Protein AF-A0A1S9BZ69-F1 (afdb_monomer_lite)

Sequence (148 aa):
MEFESISIDEYLDSDVEQRFDFLYENYAVLKAIIRDYREDIITDVIEMKTYNRRSENGELGVRVQVSIGISNPTMNKAINHLTIAKAVDEGYLDEDFFEDTDNPDVLVRRVTTYHRVNIDYQTFLSKLETLKPKEQKVMKEYLSGKKQ

Radius of gyration: 20.62 Å; chains: 1; bounding box: 60×29×52 Å

pLDDT: mean 80.1, std 15.56, range [29.05, 94.81]

Foldseek 3Di:
DPPDQDDLLCLVVDDPVNVVCNCQQCVQCLVVVLVVLLVVLLVQLLVQQVVLVVVVVPPPPDDDPPPDDPDPVVVVSVVSSVVLSVCLVVVPQDPVSCVSHPDVVSSNSSSVSSVVSVVVNVVVVVVLVPDDPVSSVVSVCVSNVVDD

Structure (mmCIF, N/CA/C/O backbone):
data_AF-A0A1S9BZ69-F1
#
_entry.id   AF-A0A1S9BZ69-F1
#
loop_
_atom_site.group_PDB
_atom_site.id
_atom_site.type_symbol
_atom_site.label_atom_id
_atom_site.label_alt_id
_atom_site.label_comp_id
_atom_site.label_asym_id
_atom_site.label_entity_id
_atom_site.label_seq_id
_atom_site.pdbx_PDB_ins_code
_atom_site.Cartn_x
_atom_site.Cartn_y
_atom_site.Cartn_z
_atom_site.occupancy
_atom_site.B_iso_or_equiv
_atom_site.auth_seq_id
_atom_site.auth_comp_id
_atom_site.auth_asym_id
_atom_site.auth_atom_id
_atom_site.pdbx_PDB_model_num
ATOM 1 N N . MET A 1 1 ? -25.604 -13.034 3.122 1.00 34.75 1 MET A N 1
ATOM 2 C CA . MET A 1 1 ? -25.125 -12.107 2.086 1.00 34.75 1 MET A CA 1
ATOM 3 C C . MET A 1 1 ? -23.641 -12.384 2.014 1.00 34.75 1 MET A C 1
ATOM 5 O O . MET A 1 1 ? -22.952 -12.087 2.978 1.00 34.75 1 MET A O 1
ATOM 9 N N . GLU A 1 2 ? -23.211 -13.167 1.028 1.00 29.05 2 GLU A N 1
ATOM 10 C CA . GLU A 1 2 ? -21.781 -13.351 0.763 1.00 29.05 2 GLU A CA 1
ATOM 11 C C . GLU A 1 2 ? -21.327 -12.054 0.102 1.00 29.05 2 GLU A C 1
ATOM 13 O O . GLU A 1 2 ? -21.760 -11.750 -1.007 1.00 29.05 2 GLU A O 1
ATOM 18 N N . PHE A 1 3 ? -20.586 -11.232 0.840 1.00 42.34 3 PHE A N 1
ATOM 19 C CA . PHE A 1 3 ? -19.935 -10.065 0.267 1.00 42.34 3 PHE A CA 1
ATOM 20 C C . PHE A 1 3 ? -18.695 -10.578 -0.463 1.00 42.34 3 PHE A C 1
ATOM 22 O O . PHE A 1 3 ? -17.820 -11.197 0.144 1.00 42.34 3 PHE A O 1
ATOM 29 N N . GLU A 1 4 ? -18.671 -10.411 -1.785 1.00 48.84 4 GLU A N 1
ATOM 30 C CA . GLU A 1 4 ? -17.459 -10.589 -2.581 1.00 48.84 4 GLU A CA 1
ATOM 31 C C . GLU A 1 4 ? -16.401 -9.650 -1.998 1.00 48.84 4 GLU A C 1
ATOM 33 O O . GLU A 1 4 ? -16.600 -8.436 -1.938 1.00 48.84 4 GLU A O 1
ATOM 38 N N . SER A 1 5 ? -15.308 -10.213 -1.484 1.00 55.88 5 SER A N 1
ATOM 39 C CA . SER A 1 5 ? -14.220 -9.417 -0.930 1.00 55.88 5 SER A CA 1
ATOM 40 C C . SER A 1 5 ? -13.648 -8.539 -2.039 1.00 55.88 5 SER A C 1
ATOM 42 O O . SER A 1 5 ? -13.064 -9.063 -2.988 1.00 55.88 5 SER A O 1
ATOM 44 N N . ILE A 1 6 ? -13.809 -7.224 -1.914 1.00 63.75 6 ILE A N 1
ATOM 45 C CA . ILE A 1 6 ? -13.234 -6.256 -2.852 1.00 63.75 6 ILE A CA 1
ATOM 46 C C . ILE A 1 6 ? -11.718 -6.462 -2.890 1.00 63.75 6 ILE A C 1
ATOM 48 O O . ILE A 1 6 ? -11.058 -6.441 -1.846 1.00 63.75 6 ILE A O 1
ATOM 52 N N . SER A 1 7 ? -11.162 -6.667 -4.087 1.00 78.50 7 SER A N 1
ATOM 53 C CA . SER A 1 7 ? -9.710 -6.632 -4.264 1.00 78.50 7 SER A CA 1
ATOM 54 C C . SER A 1 7 ? -9.220 -5.207 -4.035 1.00 78.50 7 SER A C 1
ATOM 56 O O . SER A 1 7 ? -9.852 -4.245 -4.474 1.00 78.50 7 SER A O 1
ATOM 58 N N . ILE A 1 8 ? -8.063 -5.047 -3.391 1.00 85.62 8 ILE A N 1
ATOM 59 C CA . ILE A 1 8 ? -7.469 -3.722 -3.190 1.00 85.62 8 ILE A CA 1
ATOM 60 C C . ILE A 1 8 ? -7.281 -2.980 -4.524 1.00 85.62 8 ILE A C 1
ATOM 62 O O . ILE A 1 8 ? -7.500 -1.775 -4.567 1.00 85.62 8 ILE A O 1
ATOM 66 N N . ASP A 1 9 ? -7.002 -3.688 -5.623 1.00 84.62 9 ASP A N 1
ATOM 67 C CA . ASP A 1 9 ? -6.869 -3.110 -6.968 1.00 84.62 9 ASP A CA 1
ATOM 68 C C . ASP A 1 9 ? -8.156 -2.430 -7.475 1.00 84.62 9 ASP A C 1
ATOM 70 O O . ASP A 1 9 ? -8.094 -1.432 -8.197 1.00 84.62 9 ASP A O 1
ATOM 74 N N . GLU A 1 10 ? -9.323 -2.925 -7.060 1.00 87.38 10 GLU A N 1
ATOM 75 C CA . GLU A 1 10 ? -10.648 -2.420 -7.450 1.00 87.38 10 GLU A CA 1
ATOM 76 C C . GLU A 1 10 ? -11.140 -1.295 -6.528 1.00 87.38 10 GLU A C 1
ATOM 78 O O . GLU A 1 10 ? -12.177 -0.671 -6.775 1.00 87.38 10 GLU A O 1
ATOM 83 N N . TYR A 1 11 ? -10.387 -0.981 -5.471 1.00 88.81 11 TYR A N 1
ATOM 84 C CA . TYR A 1 11 ? -10.798 -0.015 -4.458 1.00 88.81 11 TYR A CA 1
ATOM 85 C C . TYR A 1 11 ? -11.066 1.380 -5.046 1.00 88.81 11 TYR A C 1
ATOM 87 O O . TYR A 1 11 ? -12.006 2.060 -4.632 1.00 88.81 11 TYR A O 1
ATOM 95 N N . LEU A 1 12 ? -10.281 1.817 -6.041 1.00 87.94 12 LEU A N 1
ATOM 96 C CA . LEU A 1 12 ? -10.493 3.105 -6.720 1.00 87.94 12 LEU A CA 1
ATOM 97 C C . LEU A 1 12 ? -11.758 3.150 -7.585 1.00 87.94 12 LEU A C 1
ATOM 99 O O . LEU A 1 12 ? -12.302 4.237 -7.776 1.00 87.94 12 LEU A O 1
ATOM 103 N N . ASP A 1 13 ? -12.236 2.007 -8.062 1.00 89.38 13 ASP A N 1
ATOM 104 C CA . ASP A 1 13 ? -13.445 1.927 -8.890 1.00 89.38 13 ASP A CA 1
ATOM 105 C C . ASP A 1 13 ? -14.695 1.687 -8.039 1.00 89.38 13 ASP A C 1
ATOM 107 O O . ASP A 1 13 ? -15.809 1.931 -8.492 1.00 89.38 13 ASP A O 1
ATOM 111 N N . SER A 1 14 ? -14.502 1.243 -6.796 1.00 89.56 14 SER A N 1
ATOM 112 C CA . SER A 1 14 ? -15.574 0.959 -5.845 1.00 89.56 14 SER A CA 1
ATOM 113 C C . SER A 1 14 ? -16.265 2.232 -5.352 1.00 89.56 14 SER A C 1
ATOM 115 O O . SER A 1 14 ? -15.623 3.273 -5.150 1.00 89.56 14 SER A O 1
ATOM 117 N N . ASP A 1 15 ? -17.562 2.121 -5.076 1.00 90.06 15 ASP A N 1
ATOM 118 C CA . ASP A 1 15 ? -18.362 3.183 -4.471 1.00 90.06 15 ASP A CA 1
ATOM 119 C C . ASP A 1 15 ? -17.979 3.429 -3.000 1.00 90.06 15 ASP A C 1
ATOM 121 O O . ASP A 1 15 ? -17.289 2.642 -2.350 1.00 90.06 15 ASP A O 1
ATOM 125 N N . VAL A 1 16 ? -18.444 4.547 -2.435 1.00 87.62 16 VAL A N 1
ATOM 126 C CA . VAL A 1 16 ? -18.117 4.943 -1.050 1.00 87.62 16 VAL A CA 1
ATOM 127 C C . VAL A 1 16 ? -18.557 3.893 -0.024 1.00 87.62 16 VAL A C 1
ATOM 129 O O . VAL A 1 16 ? -17.833 3.651 0.939 1.00 87.62 16 VAL A O 1
ATOM 132 N N . GLU A 1 17 ? -19.721 3.274 -0.229 1.00 88.69 17 GLU A N 1
ATOM 133 C CA . GLU A 1 17 ? -20.252 2.219 0.645 1.00 88.69 17 GLU A CA 1
ATOM 134 C C . GLU A 1 17 ? -19.357 0.976 0.609 1.00 88.69 17 GLU A C 1
ATOM 136 O O . GLU A 1 17 ? -18.852 0.548 1.641 1.00 88.69 17 GLU A O 1
ATOM 141 N N . GLN A 1 18 ? -19.022 0.507 -0.592 1.00 89.62 18 GLN A N 1
ATOM 142 C CA . GLN A 1 18 ? -18.116 -0.620 -0.821 1.00 89.62 18 GLN A CA 1
ATOM 143 C C . GLN A 1 18 ? -16.732 -0.405 -0.191 1.00 89.62 18 GLN A C 1
ATOM 145 O O . GLN A 1 18 ? -16.182 -1.293 0.458 1.00 89.62 18 GLN A O 1
ATOM 150 N N . ARG A 1 19 ? -16.169 0.801 -0.325 1.00 89.50 19 ARG A N 1
ATOM 151 C CA . ARG A 1 19 ? -14.897 1.156 0.323 1.00 89.50 19 ARG A CA 1
ATOM 152 C C . ARG A 1 19 ? -14.999 1.118 1.840 1.00 89.50 19 ARG A C 1
ATOM 154 O O . ARG A 1 19 ? -14.073 0.656 2.502 1.00 89.50 19 ARG A O 1
ATOM 161 N N . PHE A 1 20 ? -16.099 1.619 2.397 1.00 88.00 20 PHE A N 1
ATOM 162 C CA . PHE A 1 20 ? -16.323 1.575 3.837 1.00 88.00 20 PHE A CA 1
ATOM 163 C C . PHE A 1 20 ? -16.428 0.134 4.338 1.00 88.00 20 PHE A C 1
ATOM 165 O O . PHE A 1 20 ? -15.758 -0.206 5.315 1.00 88.00 20 PHE A O 1
ATOM 172 N N . ASP A 1 21 ? -17.196 -0.707 3.646 1.00 88.38 21 ASP A N 1
ATOM 173 C CA . ASP A 1 21 ? -17.347 -2.123 3.977 1.00 88.38 21 ASP A CA 1
ATOM 174 C C . ASP A 1 21 ? -15.995 -2.838 3.929 1.00 88.38 21 ASP A C 1
ATOM 176 O O . ASP A 1 21 ? -15.613 -3.486 4.902 1.00 88.38 21 ASP A O 1
ATOM 180 N N . PHE A 1 22 ? -15.191 -2.600 2.885 1.00 88.56 22 PHE A N 1
ATOM 181 C CA . PHE A 1 22 ? -13.827 -3.125 2.801 1.00 88.56 22 PHE A CA 1
ATOM 182 C C . PHE A 1 22 ? -12.979 -2.745 4.024 1.00 88.56 22 PHE A C 1
ATOM 184 O O . PHE A 1 22 ? -12.324 -3.608 4.615 1.00 88.56 22 PHE A O 1
ATOM 191 N N . LEU A 1 23 ? -12.989 -1.470 4.436 1.00 88.69 23 LEU A N 1
ATOM 192 C CA . LEU A 1 23 ? -12.218 -1.004 5.595 1.00 88.69 23 LEU A CA 1
ATOM 193 C C . LEU A 1 23 ? -12.710 -1.626 6.907 1.00 88.69 23 LEU A C 1
ATOM 195 O O . LEU A 1 23 ? -11.908 -1.963 7.781 1.00 88.69 23 LEU A O 1
ATOM 199 N N . TYR A 1 24 ? -14.028 -1.736 7.053 1.00 86.12 24 TYR A N 1
ATOM 200 C CA . TYR A 1 24 ? -14.688 -2.231 8.250 1.00 86.12 24 TYR A CA 1
ATOM 201 C C . TYR A 1 24 ? -14.485 -3.739 8.429 1.00 86.12 24 TYR A C 1
ATOM 203 O O . TYR A 1 24 ? -14.056 -4.172 9.500 1.00 86.12 24 TYR A O 1
ATOM 211 N N . GLU A 1 25 ? -14.723 -4.529 7.382 1.00 86.19 25 GLU A N 1
ATOM 212 C CA . GLU A 1 25 ? -14.596 -5.990 7.404 1.00 86.19 25 GLU A CA 1
ATOM 213 C C . GLU A 1 25 ? -13.144 -6.435 7.576 1.00 86.19 25 GLU A C 1
ATOM 215 O O . GLU A 1 25 ? -12.854 -7.377 8.316 1.00 86.19 25 GLU A O 1
ATOM 220 N N . ASN A 1 26 ? -12.209 -5.715 6.954 1.00 86.38 26 ASN A N 1
ATOM 221 C CA . ASN A 1 26 ? -10.794 -6.059 7.010 1.00 86.38 26 ASN A CA 1
ATOM 222 C C . ASN A 1 26 ? -10.051 -5.380 8.160 1.00 86.38 26 ASN A C 1
ATOM 224 O O . ASN A 1 26 ? -8.846 -5.584 8.281 1.00 86.38 26 ASN A O 1
ATOM 228 N N . TYR A 1 27 ? -10.710 -4.608 9.032 1.00 85.81 27 TYR A N 1
ATOM 229 C CA . TYR A 1 27 ? -10.051 -3.752 10.029 1.00 85.81 27 TYR A CA 1
ATOM 230 C C . TYR A 1 27 ? -8.909 -4.437 10.804 1.00 85.81 27 TYR A C 1
ATOM 232 O O . TYR A 1 27 ? -7.839 -3.855 10.992 1.00 85.81 27 TYR A O 1
ATOM 240 N N . ALA A 1 28 ? -9.113 -5.685 11.237 1.00 85.25 28 ALA A N 1
ATOM 241 C CA . ALA A 1 28 ? -8.130 -6.443 12.013 1.00 85.25 28 ALA A CA 1
ATOM 242 C C . ALA A 1 28 ? -6.823 -6.733 11.249 1.00 85.25 28 ALA A C 1
ATOM 244 O O . ALA A 1 28 ? -5.756 -6.816 11.861 1.00 85.25 28 ALA A O 1
ATOM 245 N N . VAL A 1 29 ? -6.906 -6.884 9.926 1.00 87.25 29 VAL A N 1
ATOM 246 C CA . VAL A 1 29 ? -5.806 -7.298 9.040 1.00 87.25 29 VAL A CA 1
ATOM 247 C C . VAL A 1 29 ? -5.414 -6.222 8.027 1.00 87.25 29 VAL A C 1
ATOM 249 O O . VAL A 1 29 ? -4.378 -6.342 7.382 1.00 87.25 29 VAL A O 1
ATOM 252 N N . LEU A 1 30 ? -6.173 -5.131 7.930 1.00 88.12 30 LEU A N 1
ATOM 253 C CA . LEU A 1 30 ? -6.038 -4.102 6.903 1.00 88.12 30 LEU A CA 1
ATOM 254 C C . LEU A 1 30 ? -4.644 -3.471 6.875 1.00 88.12 30 LEU A C 1
ATOM 256 O O . LEU A 1 30 ? -4.086 -3.239 5.809 1.00 88.12 30 LEU A O 1
ATOM 260 N N . LYS A 1 31 ? -4.025 -3.268 8.044 1.00 89.94 31 LYS A N 1
ATOM 261 C CA . LYS A 1 31 ? -2.635 -2.795 8.121 1.00 89.94 31 LYS A CA 1
ATOM 262 C C . LYS A 1 31 ? -1.648 -3.759 7.450 1.00 89.94 31 LYS A C 1
ATOM 264 O O . LYS A 1 31 ? -0.676 -3.301 6.857 1.00 89.94 31 LYS A O 1
ATOM 269 N N . ALA A 1 32 ? -1.860 -5.068 7.591 1.00 89.06 32 ALA A N 1
ATOM 270 C CA . ALA A 1 32 ? -1.037 -6.073 6.926 1.00 89.06 32 ALA A CA 1
ATOM 271 C C . ALA A 1 32 ? -1.320 -6.080 5.420 1.00 89.06 32 ALA A C 1
ATOM 273 O O . ALA A 1 32 ? -0.373 -5.991 4.657 1.00 89.06 32 ALA A O 1
ATOM 274 N N . ILE A 1 33 ? -2.594 -6.032 5.011 1.00 90.56 33 ILE A N 1
ATOM 275 C CA . ILE A 1 33 ? -2.993 -5.963 3.594 1.00 90.56 33 ILE A CA 1
ATOM 276 C C . ILE A 1 33 ? -2.348 -4.763 2.885 1.00 90.56 33 ILE A C 1
ATOM 278 O O . ILE A 1 33 ? -1.732 -4.932 1.841 1.00 90.56 33 ILE A O 1
ATOM 282 N N . ILE A 1 34 ? -2.425 -3.558 3.465 1.00 92.19 34 ILE A N 1
ATOM 283 C CA . ILE A 1 34 ? -1.819 -2.344 2.884 1.00 92.19 34 ILE A CA 1
ATOM 284 C C . ILE A 1 34 ? -0.297 -2.492 2.754 1.00 92.19 34 ILE A C 1
ATOM 286 O O . ILE A 1 34 ? 0.287 -2.068 1.758 1.00 92.19 34 ILE A O 1
ATOM 290 N N . ARG A 1 35 ? 0.356 -3.076 3.766 1.00 92.12 35 ARG A N 1
ATOM 291 C CA . ARG A 1 35 ? 1.806 -3.301 3.753 1.00 92.12 35 ARG A CA 1
ATOM 292 C C . ARG A 1 35 ? 2.200 -4.325 2.693 1.00 92.12 35 ARG A C 1
ATOM 294 O O . ARG A 1 35 ? 3.197 -4.115 2.015 1.00 92.12 35 ARG A O 1
ATOM 301 N N . ASP A 1 36 ? 1.453 -5.412 2.582 1.00 91.62 36 ASP A N 1
ATOM 302 C CA . ASP A 1 36 ? 1.761 -6.491 1.652 1.00 91.62 36 ASP A CA 1
ATOM 303 C C . ASP A 1 36 ? 1.515 -6.004 0.208 1.00 91.62 36 ASP A C 1
ATOM 305 O O . ASP A 1 36 ? 2.406 -6.114 -0.623 1.00 91.62 36 ASP A O 1
ATOM 309 N N . TYR A 1 37 ? 0.425 -5.268 -0.047 1.00 93.12 37 TYR A N 1
ATOM 310 C CA . TYR A 1 37 ? 0.171 -4.619 -1.342 1.00 93.12 37 TYR A CA 1
ATOM 311 C C . TYR A 1 37 ? 1.266 -3.619 -1.751 1.00 93.12 37 TYR A C 1
ATOM 313 O O . TYR A 1 37 ? 1.650 -3.530 -2.917 1.00 93.12 37 TYR A O 1
ATOM 321 N N . ARG A 1 38 ? 1.809 -2.867 -0.787 1.00 93.50 38 ARG A N 1
ATOM 322 C CA . ARG A 1 38 ? 2.974 -2.000 -1.013 1.00 93.50 38 ARG A CA 1
ATOM 323 C C . ARG A 1 38 ? 4.204 -2.809 -1.436 1.00 93.50 38 ARG A C 1
ATOM 325 O O . ARG A 1 38 ? 4.928 -2.384 -2.333 1.00 93.50 38 ARG A O 1
ATOM 332 N N . GLU A 1 39 ? 4.464 -3.929 -0.769 1.00 92.50 39 GLU A N 1
ATOM 333 C CA . GLU A 1 39 ? 5.605 -4.798 -1.074 1.00 92.50 39 GLU A CA 1
ATOM 334 C C . GLU A 1 39 ? 5.463 -5.461 -2.449 1.00 92.50 39 GLU A C 1
ATOM 336 O O . GLU A 1 39 ? 6.453 -5.566 -3.174 1.00 92.50 39 GLU A O 1
ATOM 341 N N . ASP A 1 40 ? 4.239 -5.815 -2.843 1.00 91.94 40 ASP A N 1
ATOM 342 C CA . ASP A 1 40 ? 3.940 -6.357 -4.169 1.00 91.94 40 ASP A CA 1
ATOM 343 C C . ASP A 1 40 ? 4.282 -5.343 -5.268 1.00 91.94 40 ASP A C 1
ATOM 345 O O . ASP A 1 40 ? 4.994 -5.676 -6.211 1.00 91.94 40 ASP A O 1
ATOM 349 N N . ILE A 1 41 ? 3.876 -4.072 -5.118 1.00 91.81 41 ILE A N 1
ATOM 350 C CA . ILE A 1 41 ? 4.233 -3.006 -6.075 1.00 91.81 41 ILE A CA 1
ATOM 351 C C . ILE A 1 41 ? 5.757 -2.885 -6.214 1.00 91.81 41 ILE A C 1
ATOM 353 O O . ILE A 1 41 ? 6.278 -2.792 -7.324 1.00 91.81 41 ILE A O 1
ATOM 357 N N . ILE A 1 42 ? 6.482 -2.874 -5.093 1.00 91.25 42 ILE A N 1
ATOM 358 C CA . ILE A 1 42 ? 7.945 -2.730 -5.095 1.00 91.25 42 ILE A CA 1
ATOM 359 C C . ILE A 1 42 ? 8.604 -3.936 -5.766 1.00 91.25 42 ILE A C 1
ATOM 361 O O . ILE A 1 42 ? 9.513 -3.767 -6.583 1.00 91.25 42 ILE A O 1
ATOM 365 N N . THR A 1 43 ? 8.145 -5.141 -5.434 1.00 88.88 43 THR A N 1
ATOM 366 C CA . THR A 1 43 ? 8.670 -6.392 -5.985 1.00 88.88 43 THR A CA 1
ATOM 367 C C . THR A 1 43 ? 8.449 -6.449 -7.489 1.00 88.88 43 THR A C 1
ATOM 369 O O . THR A 1 43 ? 9.415 -6.657 -8.222 1.00 88.88 43 THR A O 1
ATOM 372 N N . ASP A 1 44 ? 7.238 -6.147 -7.956 1.00 90.00 44 ASP A N 1
ATOM 373 C CA . ASP A 1 44 ? 6.896 -6.142 -9.379 1.00 90.00 44 ASP A CA 1
ATOM 374 C C . ASP A 1 44 ? 7.769 -5.157 -10.169 1.00 90.00 44 ASP A C 1
ATOM 376 O O . ASP A 1 44 ? 8.308 -5.503 -11.221 1.00 90.00 44 ASP A O 1
ATOM 380 N N . VAL A 1 45 ? 7.976 -3.938 -9.655 1.00 88.50 45 VAL A N 1
ATOM 381 C CA . VAL A 1 45 ? 8.838 -2.934 -10.307 1.00 88.50 45 VAL A CA 1
ATOM 382 C C . VAL A 1 45 ? 10.288 -3.411 -10.382 1.00 88.50 45 VAL A C 1
ATOM 384 O O . VAL A 1 45 ? 10.936 -3.269 -11.421 1.00 88.50 45 VAL A O 1
ATOM 387 N N . ILE A 1 46 ? 10.812 -4.007 -9.308 1.00 88.31 46 ILE A N 1
ATOM 388 C CA . ILE A 1 46 ? 12.168 -4.567 -9.304 1.00 88.31 46 ILE A CA 1
ATOM 389 C C . ILE A 1 46 ? 12.279 -5.704 -10.320 1.00 88.31 46 ILE A C 1
ATOM 391 O O . ILE A 1 46 ? 13.263 -5.766 -11.062 1.00 88.31 46 ILE A O 1
ATOM 395 N N . GLU A 1 47 ? 11.301 -6.604 -10.359 1.00 86.44 4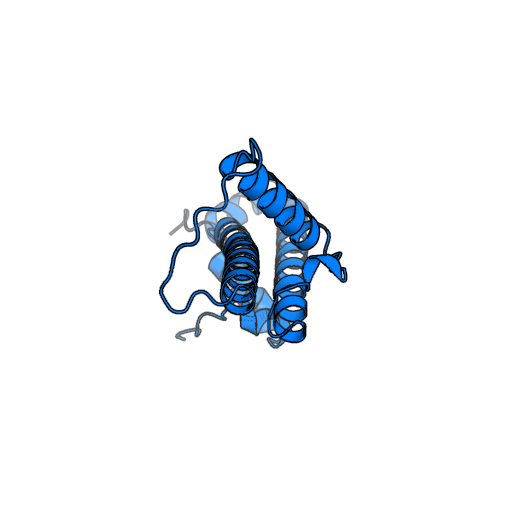7 GLU A N 1
ATOM 396 C CA . GLU A 1 47 ? 11.299 -7.738 -11.276 1.00 86.44 47 GLU A CA 1
ATOM 397 C C . GLU A 1 47 ? 11.245 -7.274 -12.731 1.00 86.44 47 GLU A C 1
ATOM 399 O O . GLU A 1 47 ? 12.114 -7.689 -13.503 1.00 86.44 47 GLU A O 1
ATOM 404 N N . MET A 1 48 ? 10.356 -6.335 -13.072 1.00 85.94 48 MET A N 1
ATOM 405 C CA . MET A 1 48 ? 10.274 -5.724 -14.406 1.00 85.94 48 MET A CA 1
ATOM 406 C C . MET A 1 48 ? 11.606 -5.097 -14.824 1.00 85.94 48 MET A C 1
ATOM 408 O O . MET A 1 48 ? 12.182 -5.507 -15.833 1.00 85.94 48 MET A O 1
ATOM 412 N N . LYS A 1 49 ? 12.174 -4.213 -13.989 1.00 87.00 49 LYS A N 1
ATOM 413 C CA . LYS A 1 49 ? 13.476 -3.581 -14.261 1.00 87.00 49 LYS A CA 1
ATOM 414 C C . LYS A 1 49 ? 14.581 -4.615 -14.468 1.00 87.00 49 LYS A C 1
ATOM 416 O O . LYS A 1 49 ? 15.400 -4.507 -15.378 1.00 87.00 49 LYS A O 1
ATOM 421 N N . THR A 1 50 ? 14.633 -5.653 -13.629 1.00 83.62 50 THR A N 1
ATOM 422 C CA . THR A 1 50 ? 15.663 -6.695 -13.767 1.00 83.62 50 THR A CA 1
ATOM 423 C C . THR A 1 50 ? 15.470 -7.574 -14.997 1.00 83.62 50 THR A C 1
ATOM 425 O O . THR A 1 50 ? 16.466 -8.013 -15.575 1.00 83.62 50 THR A O 1
ATOM 428 N N . TYR A 1 51 ? 14.227 -7.845 -15.391 1.00 83.50 51 TYR A N 1
ATOM 429 C CA . TYR A 1 51 ? 13.903 -8.629 -16.573 1.00 83.50 51 TYR A CA 1
ATOM 430 C C . TYR A 1 51 ? 14.232 -7.854 -17.852 1.00 83.50 51 TYR A C 1
ATOM 432 O O . TYR A 1 51 ? 14.990 -8.357 -18.684 1.00 83.50 51 TYR A O 1
ATOM 440 N N . ASN A 1 52 ? 13.765 -6.609 -17.966 1.00 83.56 52 ASN A N 1
ATOM 441 C CA . ASN A 1 52 ? 13.972 -5.769 -19.145 1.00 83.56 52 ASN A CA 1
ATOM 442 C C . ASN A 1 52 ? 15.454 -5.455 -19.358 1.00 83.56 52 ASN A C 1
ATOM 444 O O . ASN A 1 52 ? 15.987 -5.724 -20.435 1.00 83.56 52 ASN A O 1
ATOM 448 N N . ARG A 1 53 ? 16.185 -5.105 -18.293 1.00 80.50 53 ARG A N 1
ATOM 449 C CA . ARG A 1 53 ? 17.641 -4.923 -18.363 1.00 80.50 53 ARG A CA 1
ATOM 450 C C . ARG A 1 53 ? 18.394 -6.188 -18.792 1.00 80.50 53 ARG A C 1
ATOM 452 O O . ARG A 1 53 ? 19.447 -6.097 -19.420 1.00 80.50 53 ARG A O 1
ATOM 459 N N . ARG A 1 54 ? 17.918 -7.390 -18.446 1.00 76.19 54 ARG A N 1
ATOM 460 C CA . ARG A 1 54 ? 18.524 -8.653 -18.926 1.00 76.19 54 ARG A CA 1
ATOM 461 C C . ARG A 1 54 ? 18.187 -8.926 -20.390 1.00 76.19 54 ARG A C 1
ATOM 463 O O . ARG A 1 54 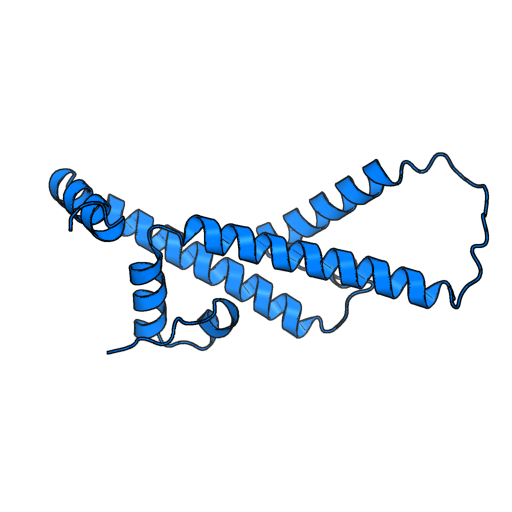? 19.056 -9.386 -21.127 1.00 76.19 54 ARG A O 1
ATOM 470 N N . SER A 1 55 ? 16.954 -8.629 -20.791 1.00 75.06 55 SER A N 1
ATOM 471 C CA . SER A 1 55 ? 16.465 -8.780 -22.163 1.00 75.06 55 SER A CA 1
ATOM 472 C C . SER A 1 55 ? 17.246 -7.889 -23.139 1.00 75.06 55 SER A C 1
ATOM 474 O O . SER A 1 55 ? 17.750 -8.376 -24.150 1.00 75.06 55 SER A O 1
ATOM 476 N N . GLU A 1 56 ? 17.463 -6.618 -22.786 1.00 67.44 56 GLU A N 1
ATOM 477 C CA . GLU A 1 56 ? 18.242 -5.664 -23.591 1.00 67.44 56 GLU A CA 1
ATOM 478 C C . GLU A 1 56 ? 19.720 -6.051 -23.739 1.00 67.44 56 GLU A C 1
ATOM 480 O O . GLU A 1 56 ? 20.331 -5.812 -24.780 1.00 67.44 56 GLU A O 1
ATOM 485 N N . ASN A 1 57 ? 20.293 -6.711 -22.728 1.00 62.66 57 ASN A N 1
ATOM 486 C CA . ASN A 1 57 ? 21.675 -7.198 -22.761 1.00 62.66 57 ASN A CA 1
ATOM 487 C C . ASN A 1 57 ? 21.856 -8.500 -23.573 1.00 62.66 57 ASN A C 1
ATOM 489 O O . ASN A 1 57 ? 22.971 -9.019 -23.651 1.00 62.66 57 ASN A O 1
ATOM 493 N N . GLY A 1 58 ? 20.799 -9.019 -24.212 1.00 52.16 58 GLY A N 1
ATOM 494 C CA . GLY A 1 58 ? 20.901 -10.093 -25.203 1.00 52.16 58 GLY A CA 1
ATOM 495 C C . GLY A 1 58 ? 21.164 -11.492 -24.634 1.00 52.16 58 GLY A C 1
ATOM 496 O O . GLY A 1 58 ? 21.721 -12.340 -25.333 1.00 52.16 58 GLY A O 1
ATOM 497 N N . GLU A 1 59 ? 20.765 -11.782 -23.391 1.00 52.50 59 GLU A N 1
ATOM 498 C CA . GLU A 1 59 ? 20.948 -13.111 -22.788 1.00 52.50 59 GLU A CA 1
ATOM 499 C C . GLU A 1 59 ? 19.904 -14.146 -23.264 1.00 52.50 59 GLU A C 1
ATOM 501 O O . GLU A 1 59 ? 19.152 -14.726 -22.483 1.00 52.50 59 GLU A O 1
ATOM 506 N N . LEU A 1 60 ? 19.938 -14.492 -24.553 1.00 48.03 60 LEU A N 1
ATOM 507 C CA . LEU A 1 60 ? 19.558 -15.835 -25.007 1.00 48.03 60 LEU A CA 1
ATOM 508 C C . LEU A 1 60 ? 20.757 -16.7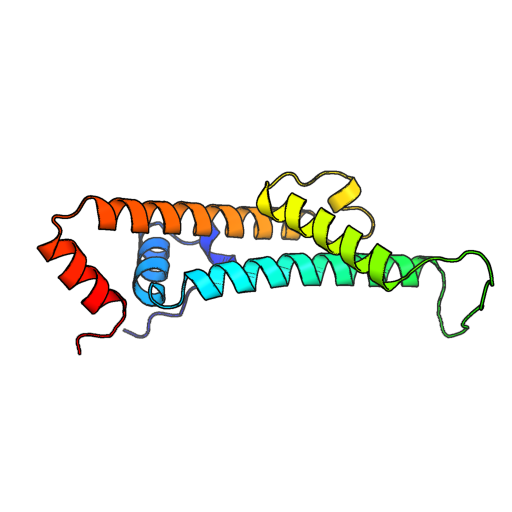80 -24.777 1.00 48.03 60 LEU A C 1
ATOM 510 O O . LEU A 1 60 ? 21.453 -17.185 -25.701 1.00 48.03 60 LEU A O 1
ATOM 514 N N . GLY A 1 61 ? 21.031 -17.120 -23.514 1.00 45.84 61 GLY A N 1
ATOM 515 C CA . GLY A 1 61 ? 21.788 -18.332 -23.166 1.00 45.84 61 GLY A CA 1
ATOM 516 C C . GLY A 1 61 ? 23.326 -18.294 -23.153 1.00 45.84 61 GLY A C 1
ATOM 517 O O . GLY A 1 61 ? 23.924 -19.363 -23.033 1.00 45.84 61 GLY A O 1
ATOM 518 N N . VAL A 1 62 ? 23.998 -17.136 -23.204 1.00 48.72 62 VAL A N 1
ATOM 519 C CA . VAL A 1 62 ? 25.470 -17.072 -23.045 1.00 48.72 62 VAL A CA 1
ATOM 520 C C . VAL A 1 62 ? 25.863 -16.053 -21.977 1.00 48.72 62 VAL A C 1
ATOM 522 O O . VAL A 1 62 ? 25.820 -14.850 -22.206 1.00 48.72 62 VAL A O 1
ATOM 525 N N . ARG A 1 63 ? 26.298 -16.542 -20.807 1.00 48.72 63 ARG A N 1
ATOM 526 C CA . ARG A 1 63 ? 26.885 -15.701 -19.752 1.00 48.72 63 ARG A CA 1
ATOM 527 C C . ARG A 1 63 ? 28.264 -15.220 -20.194 1.00 48.72 63 ARG A C 1
ATOM 529 O O . ARG A 1 63 ? 29.236 -15.973 -20.118 1.00 48.72 63 ARG A O 1
ATOM 536 N N . VAL A 1 64 ? 28.372 -13.966 -20.618 1.00 47.47 64 VAL A N 1
ATOM 537 C CA . VAL A 1 64 ? 29.671 -13.313 -20.805 1.00 47.47 64 VAL A CA 1
ATOM 538 C C . VAL A 1 64 ? 30.111 -12.770 -19.448 1.00 47.47 64 VAL A C 1
ATOM 540 O O . VAL A 1 64 ? 29.631 -11.740 -18.983 1.00 47.47 64 VAL A O 1
ATOM 543 N N . GLN A 1 65 ? 31.017 -13.483 -18.775 1.00 42.97 65 GLN A N 1
ATOM 544 C CA . GLN A 1 65 ? 31.656 -12.998 -17.553 1.00 42.97 65 GLN A CA 1
ATOM 545 C C . GLN A 1 65 ? 32.631 -11.867 -17.913 1.00 42.97 65 GLN A C 1
ATOM 547 O O . GLN A 1 65 ? 33.829 -12.086 -18.077 1.00 42.97 65 GLN A O 1
ATOM 552 N N . VAL A 1 66 ? 32.119 -10.644 -18.046 1.00 45.50 66 VAL A N 1
ATOM 553 C CA . VAL A 1 66 ? 32.952 -9.439 -18.101 1.00 45.50 66 VAL A CA 1
ATOM 554 C C . VAL A 1 66 ? 33.421 -9.110 -16.688 1.00 45.50 66 VAL A C 1
ATOM 556 O O . VAL A 1 66 ? 32.692 -8.577 -15.855 1.00 45.50 66 VAL A O 1
ATOM 559 N N . SER A 1 67 ? 34.664 -9.481 -16.398 1.00 52.75 67 SER A N 1
ATOM 560 C CA . SER A 1 67 ? 35.370 -9.118 -15.176 1.00 52.75 67 SER A CA 1
ATOM 561 C C . SER A 1 67 ? 35.707 -7.624 -15.183 1.00 52.75 67 SER A C 1
ATOM 563 O O . SER A 1 67 ? 36.798 -7.264 -15.608 1.00 52.75 67 SER A O 1
ATOM 565 N N . ILE A 1 68 ? 34.809 -6.756 -14.714 1.00 44.09 68 ILE A N 1
ATOM 566 C CA . ILE A 1 68 ? 35.130 -5.363 -14.362 1.00 44.09 68 ILE A CA 1
ATOM 567 C C . ILE A 1 68 ? 34.303 -4.950 -13.138 1.00 44.09 68 ILE A C 1
ATOM 569 O O . ILE A 1 68 ? 33.078 -4.911 -13.172 1.00 44.09 68 ILE A O 1
ATOM 573 N N . GLY A 1 69 ? 35.012 -4.590 -12.067 1.00 48.00 69 GLY A N 1
ATOM 574 C CA . GLY A 1 69 ? 34.479 -3.813 -10.952 1.00 48.00 69 GLY A CA 1
ATOM 575 C C . GLY A 1 69 ? 34.066 -4.630 -9.730 1.00 48.00 69 GLY A C 1
ATOM 576 O O . GLY A 1 69 ? 33.311 -5.594 -9.816 1.00 48.00 69 GLY A O 1
ATOM 577 N N . ILE A 1 70 ? 34.522 -4.178 -8.560 1.00 45.88 70 ILE A N 1
ATOM 578 C CA . ILE A 1 70 ? 33.993 -4.551 -7.242 1.00 45.88 70 ILE A CA 1
ATOM 579 C C . ILE A 1 70 ? 32.593 -3.923 -7.131 1.00 45.88 70 ILE A C 1
ATOM 581 O O . ILE A 1 70 ? 32.367 -2.952 -6.420 1.00 45.88 70 ILE A O 1
ATOM 585 N N . SER A 1 71 ? 31.654 -4.413 -7.932 1.00 50.81 71 SER A N 1
ATOM 586 C CA . SER A 1 71 ? 30.236 -4.136 -7.765 1.00 50.81 71 SER A CA 1
ATOM 587 C C . SER A 1 71 ? 29.761 -5.083 -6.678 1.00 50.81 71 SER A C 1
ATOM 589 O O . SER A 1 71 ? 29.913 -6.294 -6.819 1.00 50.81 71 SER A O 1
ATOM 591 N N . ASN A 1 72 ? 29.257 -4.557 -5.562 1.00 59.25 72 ASN A N 1
ATOM 592 C CA . ASN A 1 72 ? 28.586 -5.381 -4.566 1.00 59.25 72 ASN A CA 1
ATOM 593 C C . ASN A 1 72 ? 27.121 -5.524 -5.016 1.00 59.25 72 ASN A C 1
ATOM 595 O O . ASN A 1 72 ? 26.329 -4.605 -4.784 1.00 59.25 72 ASN A O 1
ATOM 599 N N . PRO A 1 73 ? 26.741 -6.633 -5.683 1.00 61.72 73 PRO A N 1
ATOM 600 C CA . PRO A 1 73 ? 25.404 -6.787 -6.255 1.00 61.72 73 PRO A CA 1
ATOM 601 C C . PRO A 1 73 ? 24.314 -6.726 -5.181 1.00 61.72 73 PRO A C 1
ATOM 603 O O . PRO A 1 73 ? 23.218 -6.237 -5.443 1.00 61.72 73 PRO A O 1
ATOM 606 N N . THR A 1 74 ? 24.626 -7.149 -3.954 1.00 65.00 74 THR A N 1
ATOM 607 C CA . THR A 1 74 ? 23.722 -7.067 -2.804 1.00 65.00 74 THR A CA 1
ATOM 608 C C . THR A 1 74 ? 23.475 -5.618 -2.392 1.00 65.00 74 THR A C 1
ATOM 610 O O . THR A 1 74 ? 22.334 -5.241 -2.137 1.00 65.00 74 THR A O 1
ATOM 613 N N . MET A 1 75 ? 24.523 -4.787 -2.377 1.00 59.47 75 MET A N 1
ATOM 614 C CA . MET A 1 75 ? 24.412 -3.362 -2.047 1.00 59.47 75 MET A CA 1
ATOM 615 C C . MET A 1 75 ? 23.603 -2.606 -3.104 1.00 59.47 75 MET A C 1
ATOM 617 O O . MET A 1 75 ? 22.704 -1.849 -2.756 1.00 59.47 75 MET A O 1
ATOM 621 N N . ASN A 1 76 ? 23.858 -2.862 -4.389 1.00 68.38 76 ASN A N 1
ATOM 622 C CA . ASN A 1 76 ? 23.109 -2.227 -5.474 1.00 68.38 76 ASN A CA 1
ATOM 623 C C . ASN A 1 76 ? 21.632 -2.642 -5.472 1.00 68.38 76 ASN A C 1
ATOM 625 O O . ASN A 1 76 ? 20.763 -1.799 -5.679 1.00 68.38 76 ASN A O 1
ATOM 629 N N . LYS A 1 77 ? 21.329 -3.914 -5.172 1.00 72.38 77 LYS A N 1
ATOM 630 C CA . LYS A 1 77 ? 19.943 -4.381 -5.018 1.00 72.38 77 LYS A CA 1
ATOM 631 C C . LYS A 1 77 ? 19.242 -3.700 -3.838 1.00 72.38 77 LYS A C 1
ATOM 633 O O . LYS A 1 77 ? 18.094 -3.297 -3.976 1.00 72.38 77 LYS A O 1
ATOM 638 N N . ALA A 1 78 ? 19.934 -3.532 -2.710 1.00 74.38 78 ALA A N 1
ATOM 639 C CA . ALA A 1 78 ? 19.387 -2.854 -1.535 1.00 74.38 78 ALA A CA 1
ATOM 640 C C . ALA A 1 78 ? 19.128 -1.357 -1.781 1.00 74.38 78 ALA A C 1
ATOM 642 O O . ALA A 1 78 ? 18.089 -0.848 -1.371 1.00 74.38 78 ALA A O 1
ATOM 643 N N . ILE A 1 79 ? 20.039 -0.667 -2.477 1.00 77.88 79 ILE A N 1
ATOM 644 C CA . ILE A 1 79 ? 19.859 0.742 -2.863 1.00 77.88 79 ILE A CA 1
ATOM 645 C C . ILE A 1 79 ? 18.664 0.883 -3.804 1.00 77.88 79 ILE A C 1
ATOM 647 O O . ILE A 1 79 ? 17.801 1.714 -3.555 1.00 77.88 79 ILE A O 1
ATOM 651 N N . ASN A 1 80 ? 18.574 0.036 -4.834 1.00 77.62 80 ASN A N 1
ATOM 652 C CA . ASN A 1 80 ? 17.467 0.083 -5.787 1.00 77.62 80 ASN A CA 1
ATOM 653 C C . ASN A 1 80 ? 16.114 -0.154 -5.096 1.00 77.62 80 ASN A C 1
ATOM 655 O O . ASN A 1 80 ? 15.168 0.607 -5.281 1.00 77.62 80 ASN A O 1
ATOM 659 N N . HIS A 1 81 ? 16.056 -1.151 -4.210 1.00 85.31 81 HIS A N 1
ATOM 660 C CA . HIS A 1 81 ? 14.874 -1.412 -3.396 1.00 85.31 81 HIS A CA 1
ATOM 661 C C . HIS A 1 81 ? 14.485 -0.204 -2.537 1.00 85.31 81 HIS A C 1
ATOM 663 O O . HIS A 1 81 ? 13.313 0.149 -2.471 1.00 85.31 81 HIS A O 1
ATOM 669 N N . LEU A 1 82 ? 15.452 0.448 -1.883 1.00 86.69 82 LEU A N 1
ATOM 670 C CA . LEU A 1 82 ? 15.192 1.628 -1.059 1.00 86.69 82 LEU A CA 1
ATOM 671 C C . LEU A 1 82 ? 14.666 2.807 -1.890 1.00 86.69 82 LEU A C 1
ATOM 673 O O . LEU A 1 82 ? 13.738 3.482 -1.451 1.00 86.69 82 LEU A O 1
ATOM 677 N N . THR A 1 83 ? 15.234 3.046 -3.074 1.00 87.12 83 THR A N 1
ATOM 678 C CA . THR A 1 83 ? 14.799 4.120 -3.977 1.00 87.12 83 THR A CA 1
ATOM 679 C C . THR A 1 83 ? 13.366 3.897 -4.457 1.00 87.12 83 THR A C 1
ATOM 681 O O . THR A 1 83 ? 12.536 4.791 -4.315 1.00 87.12 83 THR A O 1
ATOM 684 N N . ILE A 1 84 ? 13.045 2.691 -4.938 1.00 88.75 84 ILE A N 1
ATOM 685 C CA . ILE A 1 84 ? 11.695 2.336 -5.409 1.00 88.75 84 ILE A CA 1
ATOM 686 C C . ILE A 1 84 ? 10.690 2.402 -4.256 1.00 88.75 84 ILE A C 1
ATOM 688 O O . ILE A 1 84 ? 9.629 3.006 -4.391 1.00 88.75 84 ILE A O 1
ATOM 692 N N . ALA A 1 85 ? 11.042 1.842 -3.097 1.00 90.56 85 ALA A N 1
ATOM 693 C CA . ALA A 1 85 ? 10.221 1.904 -1.894 1.00 90.56 85 ALA A CA 1
ATOM 694 C C . ALA A 1 85 ? 9.876 3.347 -1.505 1.00 90.56 85 ALA A C 1
ATOM 696 O O . ALA A 1 85 ? 8.724 3.644 -1.193 1.00 90.56 85 ALA A O 1
ATOM 697 N N . LYS A 1 86 ? 10.864 4.246 -1.561 1.00 90.75 86 LYS A N 1
ATOM 698 C CA . LYS A 1 86 ? 10.674 5.666 -1.269 1.00 90.75 86 LYS A CA 1
ATOM 699 C C . LYS A 1 86 ? 9.758 6.343 -2.292 1.00 90.75 86 LYS A C 1
ATOM 701 O O . LYS A 1 86 ? 8.864 7.075 -1.888 1.00 90.75 86 LYS A O 1
ATOM 706 N N . ALA A 1 87 ? 9.934 6.064 -3.584 1.00 90.62 87 ALA A N 1
ATOM 707 C CA . ALA A 1 87 ? 9.071 6.597 -4.640 1.00 90.62 87 ALA A CA 1
ATOM 708 C C . ALA A 1 87 ? 7.602 6.170 -4.456 1.00 90.62 87 ALA A C 1
ATOM 710 O O . ALA A 1 87 ? 6.698 7.003 -4.526 1.00 90.62 87 ALA A O 1
ATOM 711 N N . VAL A 1 88 ? 7.362 4.893 -4.127 1.00 91.88 88 VAL A N 1
ATOM 712 C CA . VAL A 1 88 ? 6.017 4.369 -3.821 1.00 91.88 88 VAL A CA 1
ATOM 713 C C . VAL A 1 88 ? 5.429 5.045 -2.578 1.00 91.88 88 VAL A C 1
ATOM 715 O O . VAL A 1 88 ? 4.277 5.477 -2.607 1.00 91.88 88 VAL A O 1
ATOM 718 N N . ASP A 1 89 ? 6.216 5.188 -1.508 1.00 90.62 89 ASP A N 1
ATOM 719 C CA . ASP A 1 89 ? 5.774 5.800 -0.247 1.00 90.62 89 ASP A CA 1
ATOM 720 C C . ASP A 1 89 ? 5.505 7.302 -0.342 1.00 90.62 89 ASP A C 1
ATOM 722 O O . ASP A 1 89 ? 4.623 7.808 0.349 1.00 90.62 89 ASP A O 1
ATOM 726 N N . GLU A 1 90 ? 6.253 8.028 -1.168 1.00 89.44 90 GLU A N 1
ATOM 727 C CA . GLU A 1 90 ? 6.057 9.466 -1.383 1.00 89.44 90 GLU A CA 1
ATOM 728 C C . GLU A 1 90 ? 5.021 9.742 -2.484 1.00 89.44 90 GLU A C 1
ATOM 730 O O . GLU A 1 90 ? 4.496 10.851 -2.575 1.00 89.44 90 GLU A O 1
ATOM 735 N N . GLY A 1 91 ? 4.705 8.738 -3.311 1.00 87.75 91 GLY A N 1
ATOM 736 C CA . GLY A 1 91 ? 3.847 8.890 -4.488 1.00 87.75 91 GLY A CA 1
ATOM 737 C C . GLY A 1 91 ? 4.493 9.720 -5.600 1.00 87.75 91 GLY A C 1
ATOM 738 O O . GLY A 1 91 ? 3.801 10.166 -6.515 1.00 87.75 91 GLY A O 1
ATOM 739 N N . TYR A 1 92 ? 5.805 9.949 -5.520 1.00 88.44 92 TYR A N 1
ATOM 740 C CA . TYR A 1 92 ? 6.577 10.664 -6.526 1.00 88.44 92 TYR A CA 1
ATOM 741 C C . TYR A 1 92 ? 7.161 9.653 -7.514 1.00 88.44 92 TYR A C 1
ATOM 743 O O . TYR A 1 92 ? 8.177 9.020 -7.236 1.00 88.44 92 TYR A O 1
ATOM 751 N N . LEU A 1 93 ? 6.463 9.467 -8.636 1.00 88.88 93 LEU A N 1
ATOM 752 C CA . LEU A 1 93 ? 6.845 8.544 -9.705 1.00 88.88 93 LEU A CA 1
ATOM 753 C C . LEU A 1 93 ? 7.465 9.350 -10.851 1.00 88.88 93 LEU A C 1
ATOM 755 O O . LEU A 1 93 ? 6.747 9.997 -11.615 1.00 88.88 93 LEU A O 1
ATOM 759 N N . ASP A 1 94 ? 8.792 9.367 -10.916 1.00 86.31 94 ASP A N 1
ATOM 760 C CA . ASP A 1 94 ? 9.580 10.084 -11.919 1.00 86.31 94 ASP A CA 1
ATOM 761 C C . ASP A 1 94 ? 10.003 9.181 -13.092 1.00 86.31 94 ASP A C 1
ATOM 763 O O . ASP A 1 94 ? 9.652 8.003 -13.159 1.00 86.31 94 ASP A O 1
ATOM 767 N N . GLU A 1 95 ? 10.729 9.745 -14.060 1.00 85.12 95 GLU A N 1
ATOM 768 C CA . GLU A 1 95 ? 11.236 8.993 -15.217 1.00 85.12 95 GLU A CA 1
ATOM 769 C C . GLU A 1 95 ? 12.130 7.819 -14.781 1.00 85.12 95 GLU A C 1
ATOM 771 O O . GLU A 1 95 ? 11.987 6.718 -15.313 1.00 85.12 95 GLU A O 1
ATOM 776 N N . ASP A 1 96 ? 12.962 8.014 -13.752 1.00 83.75 96 ASP A N 1
ATOM 777 C CA . ASP A 1 96 ? 13.831 6.978 -13.182 1.00 83.75 96 ASP A CA 1
ATOM 778 C C . ASP A 1 96 ? 13.015 5.815 -12.592 1.00 83.75 96 ASP A C 1
ATOM 780 O O . ASP A 1 96 ? 13.404 4.646 -12.694 1.00 83.75 96 ASP A O 1
ATOM 784 N N . PHE A 1 97 ? 11.851 6.092 -11.994 1.00 86.75 97 PHE A N 1
ATOM 785 C CA . PHE A 1 97 ? 10.936 5.052 -11.529 1.00 86.75 97 PHE A CA 1
ATOM 786 C C . PHE A 1 97 ? 10.435 4.182 -12.689 1.00 86.75 97 PHE A C 1
ATOM 788 O O . PHE A 1 97 ? 10.433 2.955 -12.561 1.00 86.75 97 PHE A O 1
ATOM 795 N N . PHE A 1 98 ? 10.077 4.790 -13.824 1.00 87.56 98 PHE A N 1
ATOM 796 C CA . PHE A 1 98 ? 9.513 4.081 -14.979 1.00 87.56 98 PHE A CA 1
ATOM 797 C C . PHE A 1 98 ? 10.548 3.497 -15.950 1.00 87.56 98 PHE A C 1
ATOM 799 O O . PHE A 1 98 ? 10.186 2.656 -16.774 1.00 87.56 98 PHE A O 1
ATOM 806 N N . GLU A 1 99 ? 11.818 3.891 -15.859 1.00 86.50 99 GLU A N 1
ATOM 807 C CA . GLU A 1 99 ? 12.904 3.313 -16.662 1.00 86.50 99 GLU A CA 1
ATOM 808 C C . GLU A 1 99 ? 12.901 1.776 -16.557 1.00 86.50 99 GLU A C 1
ATOM 810 O O . GLU A 1 99 ? 12.735 1.231 -15.467 1.00 86.50 99 GLU A O 1
ATOM 815 N N . ASP A 1 100 ? 13.060 1.053 -17.665 1.00 83.12 100 ASP A N 1
ATOM 816 C CA . ASP A 1 100 ? 13.020 -0.418 -17.711 1.00 83.12 100 ASP A CA 1
ATOM 817 C C . ASP A 1 100 ? 11.730 -1.062 -17.144 1.00 83.12 100 ASP A C 1
ATOM 819 O O . ASP A 1 100 ? 11.722 -2.255 -16.831 1.00 83.12 100 ASP A O 1
ATOM 823 N N . THR A 1 101 ? 10.628 -0.317 -16.995 1.00 86.00 101 THR A N 1
ATOM 824 C CA . THR A 1 101 ? 9.323 -0.862 -16.570 1.00 86.00 101 THR A CA 1
ATOM 825 C C . THR A 1 101 ? 8.329 -0.939 -17.721 1.00 86.00 101 THR A C 1
ATOM 827 O O . THR A 1 101 ? 8.374 -0.149 -18.663 1.00 86.00 101 THR A O 1
ATOM 830 N N . ASP A 1 102 ? 7.390 -1.875 -17.607 1.00 84.25 102 ASP A N 1
ATOM 831 C CA . ASP A 1 102 ? 6.273 -2.009 -18.534 1.00 84.25 102 ASP A CA 1
ATOM 832 C C . ASP A 1 102 ? 5.000 -1.397 -17.935 1.00 84.25 102 ASP A C 1
ATOM 834 O O . ASP A 1 102 ? 4.774 -1.444 -16.727 1.00 84.25 102 ASP A O 1
ATOM 838 N N . ASN A 1 103 ? 4.117 -0.880 -18.794 1.00 85.62 103 ASN A N 1
ATOM 839 C CA . ASN A 1 103 ? 2.778 -0.397 -18.424 1.00 85.62 103 ASN A CA 1
ATOM 840 C C . ASN A 1 103 ? 2.764 0.657 -17.287 1.00 85.62 103 ASN A C 1
ATOM 842 O O . ASN A 1 103 ? 2.176 0.415 -16.224 1.00 85.62 103 ASN A O 1
ATOM 846 N N . PRO A 1 104 ? 3.333 1.860 -17.506 1.00 88.25 104 PRO A N 1
ATOM 847 C CA . PRO A 1 104 ? 3.409 2.913 -16.487 1.00 88.25 104 PRO A CA 1
ATOM 848 C C . PRO A 1 104 ? 2.036 3.305 -15.918 1.00 88.25 104 PRO A C 1
ATOM 850 O O . PRO A 1 104 ? 1.914 3.528 -14.716 1.00 88.25 104 PRO A O 1
ATOM 853 N N . ASP A 1 105 ? 0.979 3.300 -16.737 1.00 88.94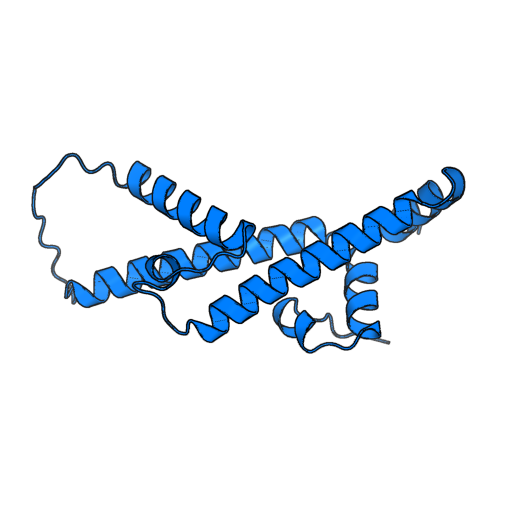 105 ASP A N 1
ATOM 854 C CA . ASP A 1 105 ? -0.386 3.627 -16.299 1.00 88.94 105 ASP A CA 1
ATOM 855 C C . ASP A 1 105 ? -0.905 2.682 -15.203 1.00 88.94 105 ASP A C 1
ATOM 857 O O . ASP A 1 105 ? -1.578 3.110 -14.261 1.00 88.94 105 ASP A O 1
ATOM 861 N N . VAL A 1 106 ? -0.566 1.391 -15.290 1.00 90.31 106 VAL A N 1
ATOM 862 C CA . VAL A 1 106 ? -0.960 0.389 -14.289 1.00 90.31 106 VAL A CA 1
ATOM 863 C C . VAL A 1 106 ? -0.220 0.639 -12.978 1.00 90.31 106 VAL A C 1
ATOM 865 O O . VAL A 1 106 ? -0.832 0.595 -11.911 1.00 90.31 106 VAL A O 1
ATOM 868 N N . LEU A 1 107 ? 1.073 0.962 -13.045 1.00 89.94 107 LEU A N 1
ATOM 869 C CA . LEU A 1 107 ? 1.878 1.301 -11.871 1.00 89.94 107 LEU A CA 1
ATOM 870 C C . LEU A 1 107 ? 1.380 2.577 -11.184 1.00 89.94 107 LEU A C 1
ATOM 872 O O . LEU A 1 107 ? 1.189 2.579 -9.967 1.00 89.94 107 LEU A O 1
ATOM 876 N N . VAL A 1 108 ? 1.080 3.628 -11.954 1.00 92.62 108 VAL A N 1
ATOM 877 C CA . VAL A 1 108 ? 0.476 4.867 -11.438 1.00 92.62 108 VAL A CA 1
ATOM 878 C C . VAL A 1 108 ? -0.833 4.562 -10.721 1.00 92.62 108 VAL A C 1
ATOM 880 O O . VAL A 1 108 ? -1.053 5.028 -9.598 1.00 92.62 108 VAL A O 1
ATOM 883 N N . ARG A 1 109 ? -1.697 3.747 -11.337 1.00 92.75 109 ARG A N 1
ATOM 884 C CA . ARG A 1 109 ? -2.977 3.360 -10.745 1.00 92.75 109 ARG A CA 1
ATOM 885 C C . ARG A 1 109 ? -2.780 2.603 -9.436 1.00 92.75 109 ARG A C 1
ATOM 887 O O . ARG A 1 109 ? -3.389 2.977 -8.439 1.00 92.75 109 ARG A O 1
ATOM 894 N N . ARG A 1 110 ? -1.896 1.603 -9.404 1.00 92.94 110 ARG A N 1
ATOM 895 C CA . ARG A 1 110 ? -1.634 0.797 -8.201 1.00 92.94 110 ARG A CA 1
ATOM 896 C C . ARG A 1 110 ? -1.067 1.622 -7.051 1.00 92.94 110 ARG A C 1
ATOM 898 O O . ARG A 1 110 ? -1.540 1.482 -5.923 1.00 92.94 110 ARG A O 1
ATOM 905 N N . VAL A 1 111 ? -0.126 2.526 -7.327 1.00 93.56 111 VAL A N 1
ATOM 906 C CA . VAL A 1 111 ? 0.414 3.457 -6.320 1.00 93.56 111 VAL A CA 1
ATOM 907 C C . VAL A 1 111 ? -0.671 4.415 -5.824 1.00 93.56 111 VAL A C 1
ATOM 909 O O . VAL A 1 111 ? -0.804 4.631 -4.621 1.00 93.56 111 VAL A O 1
ATOM 912 N N . THR A 1 112 ? -1.512 4.934 -6.720 1.00 93.88 112 THR A N 1
ATOM 913 C CA . THR A 1 112 ? -2.655 5.782 -6.342 1.00 93.88 112 THR A CA 1
ATOM 914 C C . THR A 1 112 ? -3.638 5.030 -5.440 1.00 93.88 112 THR A C 1
ATOM 916 O O . THR A 1 112 ? -4.083 5.572 -4.426 1.00 93.88 112 THR A O 1
ATOM 919 N N . THR A 1 113 ? -3.940 3.770 -5.762 1.00 93.62 113 THR A N 1
ATOM 920 C CA . THR A 1 113 ? -4.762 2.876 -4.937 1.00 93.62 113 THR A CA 1
ATOM 921 C C . THR A 1 113 ? -4.158 2.698 -3.545 1.00 93.62 113 THR A C 1
ATOM 923 O O . THR A 1 113 ? -4.858 2.895 -2.552 1.00 93.62 113 THR A O 1
ATOM 926 N N . TYR A 1 114 ? -2.856 2.400 -3.458 1.00 94.81 114 TYR A N 1
ATOM 927 C CA . TYR A 1 114 ? -2.140 2.260 -2.185 1.00 94.81 114 TYR A CA 1
ATOM 928 C C . TYR A 1 114 ? -2.301 3.511 -1.310 1.00 94.81 114 TYR A C 1
ATOM 930 O O . TYR A 1 114 ? -2.726 3.416 -0.155 1.00 94.81 114 TYR A O 1
ATOM 938 N N . HIS A 1 115 ? -2.038 4.693 -1.878 1.00 94.44 115 HIS A N 1
ATOM 939 C CA . HIS A 1 115 ? -2.185 5.965 -1.167 1.00 94.44 115 HIS A CA 1
ATOM 940 C C . HIS A 1 115 ? -3.613 6.204 -0.706 1.00 94.44 115 HIS A C 1
ATOM 942 O O . HIS A 1 115 ? -3.838 6.604 0.438 1.00 94.44 115 HIS A O 1
ATOM 948 N N . ARG A 1 116 ? -4.592 5.931 -1.571 1.00 93.88 116 ARG A N 1
ATOM 949 C CA . ARG A 1 116 ? -6.000 6.146 -1.255 1.00 93.88 116 ARG A CA 1
ATOM 950 C C . ARG A 1 116 ? -6.460 5.275 -0.089 1.00 93.88 116 ARG A C 1
ATOM 952 O O . ARG A 1 116 ? -7.028 5.807 0.864 1.00 93.88 116 ARG A O 1
ATOM 959 N N . VAL A 1 117 ? -6.183 3.972 -0.139 1.00 92.94 117 VAL A N 1
ATOM 960 C CA . VAL A 1 117 ? -6.551 3.035 0.934 1.00 92.94 117 VAL A CA 1
ATOM 961 C C . VAL A 1 117 ? -5.843 3.405 2.231 1.00 92.94 117 VAL A C 1
ATOM 963 O O . VAL A 1 117 ? -6.464 3.402 3.293 1.00 92.94 117 VAL A O 1
ATOM 966 N N . ASN A 1 118 ? -4.563 3.783 2.165 1.00 93.62 118 ASN A N 1
ATOM 967 C CA . ASN A 1 118 ? -3.821 4.200 3.347 1.00 93.62 118 ASN A CA 1
ATOM 968 C C . ASN A 1 118 ? -4.431 5.461 3.985 1.00 93.62 118 ASN A C 1
ATOM 970 O O . ASN A 1 118 ? -4.660 5.480 5.193 1.00 93.62 118 ASN A O 1
ATOM 974 N N . ILE A 1 119 ? -4.766 6.488 3.196 1.00 93.88 119 ILE A N 1
ATOM 975 C CA . ILE A 1 119 ? -5.426 7.709 3.692 1.00 93.88 119 ILE A CA 1
ATOM 976 C C . ILE A 1 119 ? -6.782 7.388 4.327 1.00 93.88 119 ILE A C 1
ATOM 978 O O . ILE A 1 119 ? -7.086 7.884 5.418 1.00 93.88 119 ILE A O 1
ATOM 982 N N . ASP A 1 120 ? -7.594 6.564 3.666 1.00 93.00 120 ASP A N 1
ATOM 983 C CA . ASP A 1 120 ? -8.918 6.201 4.165 1.00 93.00 120 ASP A CA 1
ATOM 984 C C . ASP A 1 120 ? -8.803 5.379 5.467 1.00 93.00 120 ASP A C 1
ATOM 986 O O . ASP A 1 120 ? -9.516 5.654 6.435 1.00 93.00 120 ASP A O 1
ATOM 990 N N . TYR A 1 121 ? -7.828 4.467 5.563 1.00 91.94 121 TYR A N 1
ATOM 991 C CA . TYR A 1 121 ? -7.514 3.733 6.791 1.00 91.94 121 TYR A CA 1
ATOM 992 C C . TYR A 1 121 ? -7.064 4.652 7.938 1.00 91.94 121 TYR A C 1
AT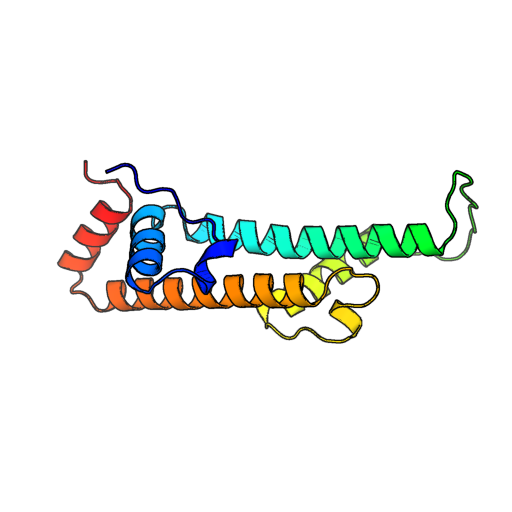OM 994 O O . TYR A 1 121 ? -7.578 4.543 9.054 1.00 91.94 121 TYR A O 1
ATOM 1002 N N . GLN A 1 122 ? -6.149 5.599 7.688 1.00 92.12 122 GLN A N 1
ATOM 1003 C CA . GLN A 1 122 ? -5.736 6.574 8.708 1.00 92.12 122 GLN A CA 1
ATOM 1004 C C . GLN A 1 122 ? -6.910 7.451 9.155 1.00 92.12 122 GLN A C 1
ATOM 1006 O O . GLN A 1 122 ? -7.069 7.733 10.345 1.00 92.12 122 GLN A O 1
ATOM 1011 N N . THR A 1 123 ? -7.770 7.848 8.216 1.00 91.50 123 THR A N 1
ATOM 1012 C CA . THR A 1 123 ? -8.987 8.608 8.517 1.00 91.50 123 THR A CA 1
ATOM 1013 C C . THR A 1 123 ? -9.924 7.792 9.403 1.00 91.50 123 THR A C 1
ATOM 1015 O O . THR A 1 123 ? -10.414 8.307 10.409 1.00 91.50 123 THR A O 1
ATOM 1018 N N . PHE A 1 124 ? -10.129 6.511 9.090 1.00 89.00 124 PHE A N 1
ATOM 1019 C CA . PHE A 1 124 ? -10.940 5.597 9.891 1.00 89.00 124 PHE A CA 1
ATOM 1020 C C . PHE A 1 124 ? -10.402 5.462 11.324 1.00 89.00 124 PHE A C 1
ATOM 1022 O O . PHE A 1 124 ? -11.152 5.626 12.291 1.00 89.00 124 PHE A O 1
ATOM 1029 N N . LEU A 1 125 ? -9.088 5.261 11.481 1.00 88.50 125 LEU A N 1
ATOM 1030 C CA . LEU A 1 125 ? -8.429 5.219 12.790 1.00 88.50 125 LEU A CA 1
ATOM 1031 C C . LEU A 1 125 ? -8.595 6.528 13.566 1.00 88.50 125 LEU A C 1
ATOM 1033 O O . LEU A 1 125 ? -8.969 6.501 14.739 1.00 88.50 125 LEU A O 1
ATOM 1037 N N . SER A 1 126 ? -8.378 7.669 12.910 1.00 89.31 126 SER A N 1
ATOM 1038 C CA . 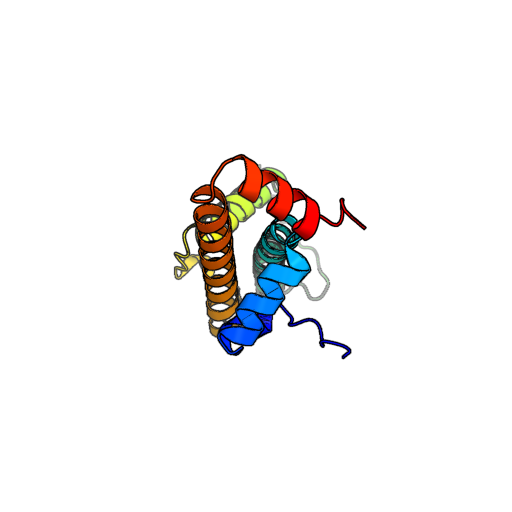SER A 1 126 ? -8.550 8.986 13.523 1.00 89.31 126 SER A CA 1
ATOM 1039 C C . SER A 1 126 ? -9.982 9.181 14.030 1.00 89.31 126 SER A C 1
ATOM 1041 O O . SER A 1 126 ? -10.187 9.616 15.163 1.00 89.31 126 SER A O 1
ATOM 1043 N N . LYS A 1 127 ? -10.997 8.777 13.253 1.00 87.56 127 LYS A N 1
ATOM 1044 C CA . LYS A 1 127 ? -12.399 8.830 13.697 1.00 87.56 127 LYS A CA 1
ATOM 1045 C C . LYS A 1 127 ? -12.656 7.928 14.903 1.00 87.56 127 LYS A C 1
ATOM 1047 O O . LYS A 1 127 ? -13.311 8.373 15.846 1.00 87.56 127 LYS A O 1
ATOM 1052 N N . LEU A 1 128 ? -12.091 6.722 14.942 1.00 85.75 128 LEU A N 1
ATOM 1053 C CA . LEU A 1 128 ? -12.179 5.856 16.124 1.00 85.75 128 LEU A CA 1
ATOM 1054 C C . LEU A 1 128 ? -11.530 6.480 17.368 1.00 85.75 128 LEU A C 1
ATOM 1056 O O . LEU A 1 128 ? -11.984 6.238 18.484 1.00 85.75 128 LEU A O 1
ATOM 1060 N N . GLU A 1 129 ? -10.471 7.270 17.205 1.00 85.81 129 GLU A N 1
ATOM 1061 C CA . GLU A 1 129 ? -9.810 7.983 18.305 1.00 85.81 129 GLU A CA 1
ATOM 1062 C C . GLU A 1 129 ? -10.601 9.182 18.829 1.00 85.81 129 GLU A C 1
ATOM 1064 O O . GLU A 1 129 ? -10.440 9.546 19.991 1.00 85.81 129 GLU A O 1
ATOM 1069 N N . THR A 1 130 ? -11.506 9.752 18.029 1.00 87.38 130 THR A N 1
ATOM 1070 C CA . THR A 1 130 ? -12.401 10.828 18.492 1.00 87.38 130 THR A CA 1
ATOM 1071 C C . THR A 1 130 ? -13.541 10.348 19.397 1.00 87.38 130 THR A C 1
ATOM 1073 O O . THR A 1 130 ? -14.207 11.168 20.032 1.00 87.38 130 THR A O 1
ATOM 1076 N N . LEU A 1 131 ? -13.775 9.034 19.483 1.00 85.75 131 LEU A N 1
ATOM 1077 C CA . LEU A 1 131 ? -14.788 8.453 20.366 1.00 85.75 131 LEU A CA 1
ATOM 1078 C C . LEU A 1 131 ? -14.375 8.553 21.839 1.00 85.75 131 LEU A C 1
ATOM 1080 O O . LEU A 1 131 ? -13.192 8.602 22.183 1.00 85.75 131 LEU A O 1
ATOM 1084 N N . LYS A 1 132 ? -15.353 8.510 22.752 1.00 88.19 132 LYS A N 1
ATOM 1085 C CA . LYS A 1 132 ? -15.043 8.468 24.188 1.00 88.19 132 LYS A CA 1
ATOM 1086 C C . LYS A 1 132 ? -14.260 7.187 24.511 1.00 88.19 132 LYS A C 1
ATOM 1088 O O . LYS A 1 132 ? -14.561 6.140 23.939 1.00 88.19 132 LYS A O 1
ATOM 1093 N N . PRO A 1 133 ? -13.360 7.185 25.513 1.00 84.62 133 PRO A N 1
ATOM 1094 C CA . PRO A 1 133 ? -12.496 6.031 25.800 1.00 84.62 133 PRO A CA 1
ATOM 1095 C C . PRO A 1 133 ? -13.233 4.695 26.000 1.00 84.62 133 PRO A C 1
ATOM 1097 O O . PRO A 1 133 ? -12.742 3.636 25.612 1.00 84.62 133 PRO A O 1
ATOM 1100 N N . LYS A 1 134 ? -14.439 4.728 26.588 1.00 83.38 134 LYS A N 1
ATOM 1101 C CA . LYS A 1 134 ? -15.280 3.531 26.767 1.00 83.38 134 LYS A CA 1
ATOM 1102 C C . LYS A 1 134 ? -15.840 3.008 25.440 1.00 83.38 134 LYS A C 1
ATOM 1104 O O . LYS A 1 134 ? -15.806 1.804 25.209 1.00 83.38 134 LYS A O 1
ATOM 1109 N N . GLU A 1 135 ? -16.327 3.901 24.584 1.00 82.88 135 GLU A N 1
ATOM 1110 C CA . GLU A 1 135 ? -16.890 3.576 23.265 1.00 82.88 135 GLU A CA 1
ATOM 1111 C C . GLU A 1 135 ? -15.787 3.086 22.323 1.00 82.88 135 GLU A C 1
ATOM 1113 O O . GLU A 1 135 ? -15.936 2.051 21.679 1.00 82.88 135 GLU A O 1
ATOM 1118 N N . GLN A 1 136 ? -14.630 3.751 22.348 1.00 82.94 136 GLN A N 1
ATOM 1119 C CA . GLN A 1 136 ? -13.444 3.349 21.600 1.00 82.94 136 GLN A CA 1
ATOM 1120 C C . GLN A 1 136 ? -13.005 1.922 21.952 1.00 82.94 136 GLN A C 1
ATOM 1122 O O . GLN A 1 136 ? -12.716 1.129 21.057 1.00 82.94 136 GLN A O 1
ATOM 1127 N N . LYS A 1 137 ? -12.961 1.573 23.246 1.00 83.31 137 LYS A N 1
ATOM 1128 C CA . LYS A 1 137 ? -12.587 0.222 23.686 1.00 83.31 137 LYS A CA 1
ATOM 1129 C C . LYS A 1 137 ? -13.563 -0.830 23.158 1.00 83.31 137 LYS A C 1
ATOM 1131 O O . LYS A 1 137 ? -13.123 -1.839 22.616 1.00 83.31 137 LYS A O 1
ATOM 1136 N N . VAL A 1 138 ? -14.868 -0.582 23.282 1.00 85.12 138 VAL A N 1
ATOM 1137 C CA . VAL A 1 138 ? -15.907 -1.504 22.795 1.00 85.12 138 VAL A CA 1
ATOM 1138 C C . VAL A 1 138 ? -15.808 -1.687 21.281 1.00 85.12 138 VAL A C 1
ATOM 1140 O O . VAL A 1 138 ? -15.813 -2.819 20.809 1.00 85.12 138 VAL A O 1
ATOM 1143 N N . MET A 1 139 ? -15.654 -0.594 20.533 1.00 81.62 139 MET A N 1
ATOM 1144 C CA . MET A 1 139 ? -15.599 -0.636 19.074 1.00 81.62 139 MET A CA 1
ATOM 1145 C C . MET A 1 139 ? -14.324 -1.320 18.568 1.00 81.62 139 MET A C 1
ATOM 1147 O O . MET A 1 139 ? -14.401 -2.157 17.678 1.00 81.62 139 MET A O 1
ATOM 1151 N N . LYS A 1 140 ? -13.160 -1.068 19.186 1.00 81.44 140 LYS A N 1
ATOM 1152 C CA . LYS A 1 140 ? -11.912 -1.780 18.851 1.00 81.44 140 LYS A CA 1
ATOM 1153 C C . LYS A 1 140 ? -11.994 -3.279 19.157 1.00 81.44 140 LYS A C 1
ATOM 1155 O O . LYS A 1 140 ? -11.489 -4.079 18.375 1.00 81.44 140 LYS A O 1
ATOM 1160 N N . GLU A 1 141 ? -12.605 -3.679 20.273 1.00 83.94 141 GLU A N 1
ATOM 1161 C CA . GLU A 1 141 ? -12.806 -5.100 20.613 1.00 83.94 141 GLU A CA 1
ATOM 1162 C C . GLU A 1 141 ? -13.737 -5.804 19.617 1.00 83.94 141 GLU A C 1
ATOM 1164 O O . GLU A 1 141 ? -13.465 -6.938 19.229 1.00 83.94 141 GLU A O 1
ATOM 1169 N N . TYR A 1 142 ? -14.792 -5.115 19.180 1.00 83.12 142 TYR A N 1
ATOM 1170 C CA . TYR A 1 142 ? -15.738 -5.619 18.191 1.00 83.12 142 TYR A CA 1
ATOM 1171 C C . TYR A 1 142 ? -15.095 -5.758 16.800 1.00 83.12 142 TYR A C 1
ATOM 1173 O O . TYR A 1 142 ? -15.091 -6.843 16.229 1.00 83.12 142 TYR A O 1
ATOM 1181 N N . LEU A 1 143 ? -14.442 -4.701 16.305 1.00 82.38 143 LEU A N 1
ATOM 1182 C CA . LEU A 1 143 ? -13.779 -4.690 14.993 1.00 82.38 143 LEU A CA 1
ATOM 1183 C C . LEU A 1 143 ? -12.580 -5.647 14.900 1.00 82.38 143 LEU A C 1
ATOM 1185 O O . LEU A 1 143 ? -12.195 -6.065 13.816 1.00 82.38 143 LEU A O 1
ATOM 1189 N N . SER A 1 144 ? -11.955 -5.988 16.031 1.00 79.19 144 SER A N 1
ATOM 1190 C CA . SER A 1 144 ? -10.851 -6.959 16.070 1.00 79.19 144 SER A CA 1
ATOM 1191 C C . SER A 1 144 ? -11.310 -8.412 16.223 1.00 79.19 144 SER A C 1
ATOM 1193 O O . SER A 1 144 ? -10.464 -9.291 16.375 1.00 79.19 144 SER A O 1
ATOM 1195 N N . GLY A 1 145 ? -12.623 -8.674 16.238 1.00 72.69 145 GLY A N 1
ATOM 1196 C CA . GLY A 1 145 ? -13.177 -10.018 16.419 1.00 72.69 145 GLY A CA 1
ATOM 1197 C C . GLY A 1 145 ? -12.948 -10.611 17.815 1.00 72.69 145 GLY A C 1
ATOM 1198 O O . GLY A 1 145 ? -13.132 -11.806 18.014 1.00 72.69 145 GLY A O 1
ATOM 1199 N N . LYS A 1 146 ? -12.537 -9.799 18.802 1.00 60.00 146 LYS A N 1
ATOM 1200 C CA . LYS A 1 146 ? -12.257 -10.252 20.181 1.00 60.00 146 LYS A CA 1
ATOM 1201 C C . LYS A 1 146 ? -13.506 -10.360 21.056 1.00 60.00 146 LYS A C 1
ATOM 1203 O O . LYS A 1 146 ? -13.430 -10.901 22.157 1.00 60.00 146 LYS A O 1
ATOM 1208 N N . LYS A 1 147 ? -14.635 -9.836 20.584 1.00 50.16 147 LYS A N 1
ATOM 1209 C CA . LYS A 1 147 ? -15.965 -10.059 21.151 1.00 50.16 147 LYS A CA 1
ATOM 1210 C C . LYS A 1 147 ? -16.821 -10.779 20.114 1.00 50.16 147 LYS A C 1
ATOM 1212 O O . LYS A 1 147 ? -17.442 -10.124 19.283 1.00 50.16 147 LYS A O 1
ATOM 1217 N N . GLN A 1 148 ? -16.821 -12.106 20.184 1.00 43.34 148 GLN A N 1
ATOM 1218 C CA . GLN A 1 148 ? -17.917 -12.952 19.715 1.00 43.34 148 GLN A CA 1
ATOM 1219 C C . GLN A 1 148 ? -18.561 -13.602 20.935 1.00 43.34 148 GLN A C 1
ATOM 1221 O O . GLN A 1 148 ? -17.797 -14.001 21.845 1.00 43.34 148 GLN A O 1
#

Secondary structure (DSSP, 8-state):
-------GGGTTTS-HHHHHHHHHHTTTTHHHHHHHHHHHHHHHHHHHHHHHHHHHTT-SS-----------HHHHHHHHHHHHHHHHHHT---HHHHTT-S-HHHHHHHHHHHHHHHHHHHHHHHHHHTS-HHHHHHHHHHHTT---